Protein AF-A0A0W8DRQ9-F1 (afdb_monomer_lite)

Foldseek 3Di:
DDDDDDDDPPPPPPPPPDDDDDDDDDDDDDDDDDDDDVVVVVVVVVVVVVVVVLVVVCVVVVPPAQDFDPDPVSVQFLQFKFWQKKWKAQPVPRHTFDIDRDTDSCNSPDDDDDDTDPCSVVRLEMEMEIEMEGQDDDPDDDDDDWDDDRNDTDDHHYHYDYHYDDHD

pLDDT: mean 74.06, std 23.09, range [26.06, 98.19]

Sequence (168 aa):
MEPKRFDIDEEELGCKIRNVKLSEKCRLKDEEKPVKDDESRAAQAKLDFEVEREWKQLQDAGVGKIEISNSSWAKKVCKGLTINHMNMRCADTGRLMWQSDEWGQDIFRVEQKARLPVEILKCPAVSREINFSSAEEITKFRLEQRVFLAEAALKVRLCSRLRMNGLH

Secondary structure (DSSP, 8-state):
-PPPP----S-S------------------------SHHHHHHHHHHHHHHHHHHHHHHHTTTT-----SSHHHHHHHHHEEEEEEEEEETTT--EEEEE----TTTTTS-------GGGGG-SSEEEEEEEEESS--TT------EEETTEEE---EEEEEEEEPP-

Organism: Phytophthora nicotianae (NCBI:txid4792)

InterPro domains:
  IPR008015 GMP phosphodiesterase, delta subunit [PF05351] (76-155)
  IPR014756 Immunoglobulin E-set [SSF81296] (75-150)
  IPR037036 GMP phosphodiesterase, delta subunit superfamily [G3DSA:2.70.50.40] (65-157)

Structure (mmCIF, N/CA/C/O backbone):
data_AF-A0A0W8DRQ9-F1
#
_entry.id   AF-A0A0W8DRQ9-F1
#
loop_
_atom_site.group_PDB
_atom_site.id
_atom_site.type_symbol
_atom_site.label_atom_id
_atom_site.label_alt_id
_atom_site.label_comp_id
_atom_site.label_asym_id
_atom_site.label_entity_id
_atom_site.label_seq_id
_atom_site.pdbx_PDB_ins_code
_atom_site.Cartn_x
_atom_site.Cartn_y
_atom_site.Cartn_z
_atom_site.occupancy
_atom_site.B_iso_or_equiv
_atom_site.auth_seq_id
_atom_site.auth_comp_id
_atom_site.auth_asym_id
_atom_site.auth_atom_id
_atom_site.pdbx_PDB_model_num
ATOM 1 N N . MET A 1 1 ? -15.523 20.273 -18.526 1.00 37.38 1 MET A N 1
ATOM 2 C CA . MET A 1 1 ? -16.402 19.698 -17.487 1.00 37.38 1 MET A CA 1
ATOM 3 C C . MET A 1 1 ? -15.815 20.124 -16.159 1.00 37.38 1 MET A C 1
ATOM 5 O O . MET A 1 1 ? -14.737 19.661 -15.817 1.00 37.38 1 MET A O 1
ATOM 9 N N . GLU A 1 2 ? -16.433 21.100 -15.504 1.00 32.22 2 GLU A N 1
ATOM 10 C CA . GLU A 1 2 ? -15.988 21.598 -14.198 1.00 32.22 2 GLU A CA 1
ATOM 11 C C . GLU A 1 2 ? -16.420 20.627 -13.086 1.00 32.22 2 GLU A C 1
ATOM 13 O O . GLU A 1 2 ? -17.492 20.019 -13.198 1.00 32.22 2 GLU A O 1
ATOM 18 N N . PRO A 1 3 ? -15.614 20.443 -12.028 1.00 37.94 3 PRO A N 1
ATOM 19 C CA . PRO A 1 3 ? -15.975 19.557 -10.935 1.00 37.94 3 PRO A CA 1
ATOM 20 C C . PRO A 1 3 ? -17.033 20.216 -10.043 1.00 37.94 3 PRO A C 1
ATOM 22 O O . PRO A 1 3 ? -16.884 21.349 -9.588 1.00 37.94 3 PRO A O 1
ATOM 25 N N . LYS A 1 4 ? -18.117 19.478 -9.787 1.00 37.03 4 LYS A N 1
ATOM 26 C CA . LYS A 1 4 ? -19.184 19.885 -8.872 1.00 37.03 4 LYS A CA 1
ATOM 27 C C . LYS A 1 4 ? -18.650 19.904 -7.439 1.00 37.03 4 LYS A C 1
ATOM 29 O O . LYS A 1 4 ? -18.276 18.862 -6.905 1.00 37.03 4 LYS A O 1
ATOM 34 N N . ARG A 1 5 ? -18.648 21.092 -6.836 1.00 34.47 5 ARG A N 1
ATOM 35 C CA . ARG A 1 5 ? -18.504 21.307 -5.394 1.00 34.47 5 ARG A CA 1
ATOM 36 C C . ARG A 1 5 ? -19.708 20.653 -4.708 1.00 34.47 5 ARG A C 1
ATOM 38 O O . ARG A 1 5 ? -20.843 20.988 -5.033 1.00 34.47 5 ARG A O 1
ATOM 45 N N . PHE A 1 6 ? -19.458 19.680 -3.841 1.00 37.31 6 PHE A N 1
ATOM 46 C CA . PHE A 1 6 ? -20.457 19.174 -2.906 1.00 37.31 6 PHE A CA 1
ATOM 47 C C . PHE A 1 6 ? -20.155 19.819 -1.560 1.00 37.31 6 PHE A C 1
ATOM 49 O O . PHE A 1 6 ? -19.156 19.481 -0.926 1.00 37.31 6 PHE A O 1
ATOM 56 N N . ASP A 1 7 ? -20.992 20.775 -1.176 1.00 32.28 7 ASP A N 1
ATOM 57 C CA . ASP A 1 7 ? -21.044 21.283 0.186 1.00 32.28 7 ASP A CA 1
ATOM 58 C C . ASP A 1 7 ? -21.659 20.168 1.046 1.00 32.28 7 ASP A C 1
ATOM 60 O O . ASP A 1 7 ? -22.777 19.718 0.790 1.00 32.28 7 ASP A O 1
ATOM 64 N N . ILE A 1 8 ? -20.880 19.631 1.984 1.00 42.00 8 ILE A N 1
ATOM 65 C CA . ILE A 1 8 ? -21.374 18.707 3.006 1.00 42.00 8 ILE A CA 1
ATOM 66 C C . ILE A 1 8 ? -21.528 19.545 4.267 1.00 42.00 8 ILE A C 1
ATOM 68 O O . ILE A 1 8 ? -20.534 20.018 4.813 1.00 42.00 8 ILE A O 1
ATOM 72 N N . ASP A 1 9 ? -22.776 19.737 4.685 1.00 31.33 9 ASP A N 1
ATOM 73 C CA . ASP A 1 9 ? -23.138 20.423 5.920 1.00 31.33 9 ASP A CA 1
ATOM 74 C C . ASP A 1 9 ? -22.465 19.736 7.125 1.00 31.33 9 ASP A C 1
ATOM 76 O O . ASP A 1 9 ? -22.703 18.560 7.414 1.00 31.33 9 ASP A O 1
ATOM 80 N N . GLU A 1 10 ? -21.605 20.470 7.835 1.00 43.81 10 GLU A N 1
ATOM 81 C CA . GLU A 1 10 ? -20.856 20.028 9.025 1.00 43.81 10 GLU A CA 1
ATOM 82 C C . GLU A 1 10 ? -21.727 19.898 10.298 1.00 43.81 10 GLU A C 1
ATOM 84 O O . GLU A 1 10 ? -21.243 20.082 11.412 1.00 43.81 10 GLU A O 1
ATOM 89 N N . GLU A 1 11 ? -23.016 19.564 10.184 1.00 40.69 11 GLU A N 1
ATOM 90 C CA . GLU A 1 11 ? -23.942 19.601 11.332 1.00 40.69 11 GLU A CA 1
ATOM 91 C C . GLU A 1 11 ? -24.419 18.230 11.847 1.00 40.69 11 GLU A C 1
ATOM 93 O O . GLU A 1 11 ? -25.322 18.160 12.679 1.00 40.69 11 GLU A O 1
ATOM 98 N N . GLU A 1 12 ? -23.793 17.114 11.449 1.00 41.31 12 GLU A N 1
ATOM 99 C CA . GLU A 1 12 ? -24.217 15.790 11.947 1.00 41.31 12 GLU A CA 1
ATOM 100 C C . GLU A 1 12 ? -23.086 14.798 12.277 1.00 41.31 12 GLU A C 1
ATOM 102 O O . GLU A 1 12 ? -23.172 13.602 12.009 1.00 41.31 12 GLU A O 1
ATOM 107 N N . LEU A 1 13 ? -22.023 15.261 12.944 1.00 39.84 13 LEU A N 1
ATOM 108 C CA . LEU A 1 13 ? -21.042 14.381 13.608 1.00 39.84 13 LEU A CA 1
ATOM 109 C C . LEU A 1 13 ? -20.850 14.734 15.091 1.00 39.84 13 LEU A C 1
ATOM 111 O O . LEU A 1 13 ? -19.748 14.758 15.634 1.00 39.84 13 LEU A O 1
ATOM 115 N N . GLY A 1 14 ? -21.965 14.925 15.797 1.00 28.06 14 GLY A N 1
ATOM 116 C CA . GLY A 1 14 ? -21.996 14.894 17.257 1.00 28.06 14 GLY A CA 1
ATOM 117 C C . GLY A 1 14 ? -21.847 13.461 17.775 1.00 28.06 14 GLY A C 1
ATOM 118 O O . GLY A 1 14 ? -22.840 12.765 17.996 1.00 28.06 14 GLY A O 1
ATOM 119 N N . CYS A 1 15 ? -20.611 13.005 17.989 1.00 31.52 15 CYS A N 1
ATOM 120 C CA . CYS A 1 15 ? -20.316 11.730 18.645 1.00 31.52 15 CYS A CA 1
ATOM 121 C C . CYS A 1 15 ? -20.800 11.759 20.109 1.00 31.52 15 CYS A C 1
ATOM 123 O O . CYS A 1 15 ? -20.079 12.142 21.029 1.00 31.52 15 CYS A O 1
ATOM 125 N N . LYS A 1 16 ? -22.05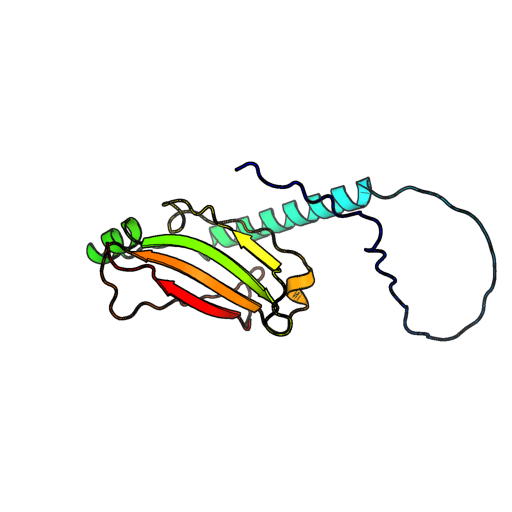7 11.363 20.340 1.00 33.03 16 LYS A N 1
ATOM 126 C CA . LYS A 1 16 ? -22.629 11.162 21.677 1.00 33.03 16 LYS A CA 1
ATOM 127 C C . LYS A 1 16 ? -22.074 9.866 22.267 1.00 33.03 16 LYS A C 1
ATOM 129 O O . LYS A 1 16 ? -22.638 8.790 22.067 1.00 33.03 16 LYS A O 1
ATOM 134 N N . ILE A 1 17 ? -20.988 9.972 23.027 1.00 37.22 17 ILE A N 1
ATOM 135 C CA . ILE A 1 17 ? -20.531 8.911 23.930 1.00 37.22 17 ILE A CA 1
ATOM 136 C C . ILE A 1 17 ? -21.641 8.681 24.968 1.00 37.22 17 ILE A C 1
ATOM 138 O O . ILE A 1 17 ? -21.881 9.512 25.842 1.00 37.22 17 ILE A O 1
ATOM 142 N N . ARG A 1 18 ? -22.359 7.556 24.869 1.00 37.28 18 ARG A N 1
ATOM 143 C CA . ARG A 1 18 ? -23.241 7.086 25.944 1.00 37.28 18 ARG A CA 1
ATOM 144 C C . ARG A 1 18 ? -22.396 6.286 26.926 1.00 37.28 18 ARG A C 1
ATOM 146 O O . ARG A 1 18 ? -22.056 5.136 26.665 1.00 37.28 18 ARG A O 1
ATOM 153 N N . ASN A 1 19 ? -22.067 6.920 28.047 1.00 35.31 19 ASN A N 1
ATOM 154 C CA . ASN A 1 19 ? -21.456 6.271 29.198 1.00 35.31 19 ASN A CA 1
ATOM 155 C C . ASN A 1 19 ? -22.343 5.123 29.699 1.00 35.31 19 ASN A C 1
ATOM 157 O O . ASN A 1 19 ? -23.547 5.286 29.919 1.00 35.31 19 ASN A O 1
ATOM 161 N N . VAL A 1 20 ? -21.718 3.961 29.880 1.00 34.62 20 VAL A N 1
ATOM 162 C CA . VAL A 1 20 ? -22.273 2.808 30.588 1.00 34.62 20 VAL A CA 1
ATOM 163 C C . VAL A 1 20 ? -22.587 3.232 32.026 1.00 34.62 20 VAL A C 1
ATOM 165 O O . VAL A 1 20 ? -21.758 3.823 32.714 1.00 34.62 20 VAL A O 1
ATOM 168 N N . LYS A 1 21 ? -23.821 2.961 32.459 1.00 28.98 21 LYS A N 1
ATOM 169 C CA . LYS A 1 21 ? -24.350 3.284 33.787 1.00 28.98 21 LYS A CA 1
ATOM 170 C C . LYS A 1 21 ? -23.692 2.384 34.841 1.00 28.98 21 LYS A C 1
ATOM 172 O O . LYS A 1 21 ? -24.014 1.203 34.919 1.00 28.98 21 LYS A O 1
ATOM 177 N N . LEU A 1 22 ? -22.841 2.963 35.681 1.00 29.77 22 LEU A N 1
ATOM 178 C CA . LEU A 1 22 ? -22.683 2.550 37.076 1.00 29.77 22 LEU A CA 1
ATOM 179 C C . LEU A 1 22 ? -23.380 3.611 37.935 1.00 29.77 22 LEU A C 1
ATOM 181 O O . LEU A 1 22 ? -23.316 4.807 37.658 1.00 29.77 22 LEU A O 1
ATOM 185 N N . SER A 1 23 ? -24.177 3.133 38.878 1.00 34.84 23 SER A N 1
ATOM 186 C CA . SER A 1 23 ? -25.128 3.884 39.689 1.00 34.84 23 SER A CA 1
ATOM 187 C C . SER A 1 23 ? -24.457 4.882 40.634 1.00 34.84 23 SER A C 1
ATOM 189 O O . SER A 1 23 ? -23.535 4.501 41.338 1.00 34.84 23 SER A O 1
ATOM 191 N N . GLU A 1 24 ? -24.971 6.112 40.715 1.00 32.91 24 GLU A N 1
ATOM 192 C CA . GLU A 1 24 ? -25.654 6.706 41.882 1.00 32.91 24 GLU A CA 1
ATOM 193 C C . GLU A 1 24 ? -25.795 8.234 41.720 1.00 32.91 24 GLU A C 1
ATOM 195 O O . GLU A 1 24 ? -25.158 8.869 40.886 1.00 32.91 24 GLU A O 1
ATOM 200 N N . LYS A 1 25 ? -26.766 8.787 42.450 1.00 38.56 25 LYS A N 1
ATOM 201 C CA . LYS A 1 25 ? -27.313 10.154 42.400 1.00 38.56 25 LYS A CA 1
ATOM 202 C C . LYS A 1 25 ? -26.258 11.274 42.401 1.00 38.56 25 LYS A C 1
ATOM 204 O O . LYS A 1 25 ? -25.353 11.234 43.217 1.00 38.56 25 LYS A O 1
ATOM 209 N N . CYS A 1 26 ? -26.520 12.340 41.632 1.00 26.06 26 CYS A N 1
ATOM 210 C CA . CYS A 1 26 ? -26.587 13.734 42.113 1.00 26.06 26 CYS A CA 1
ATOM 211 C C . CYS A 1 26 ? -27.041 14.678 40.979 1.00 26.06 26 CYS A C 1
ATOM 213 O O . CYS A 1 26 ? -26.427 14.744 39.920 1.00 26.06 26 CYS A O 1
ATOM 215 N N . ARG A 1 27 ? -28.147 15.402 41.197 1.00 35.72 27 ARG A N 1
ATOM 216 C CA . ARG A 1 27 ? -28.503 16.609 40.430 1.00 35.72 27 ARG A CA 1
ATOM 217 C C . ARG A 1 27 ? -27.568 17.733 40.870 1.00 35.72 27 ARG A C 1
ATOM 219 O O . ARG A 1 27 ? -27.371 17.838 42.072 1.00 35.72 27 ARG A O 1
ATOM 226 N N . LEU A 1 28 ? -27.141 18.594 39.947 1.00 32.00 28 LEU A N 1
ATOM 227 C CA . LEU A 1 28 ? -27.074 20.059 40.078 1.00 32.00 28 LEU A CA 1
ATOM 228 C C . LEU A 1 28 ? -26.796 20.663 38.683 1.00 32.00 28 LEU A C 1
ATOM 230 O O . LEU A 1 28 ? -26.236 19.995 37.818 1.00 32.00 28 LEU A O 1
ATOM 234 N N . LYS A 1 29 ? -27.323 21.868 38.457 1.00 33.75 29 LYS A N 1
ATOM 235 C CA . LYS A 1 29 ? -27.386 22.598 37.183 1.00 33.75 29 LYS A CA 1
ATOM 236 C C . LYS A 1 29 ? -26.098 23.394 36.884 1.00 33.75 29 LYS A C 1
ATOM 238 O O . LYS A 1 29 ? -25.318 23.630 37.801 1.00 33.75 29 LYS A O 1
ATOM 243 N N . ASP A 1 30 ? -26.046 23.888 35.640 1.00 31.59 30 ASP A N 1
ATOM 244 C CA . ASP A 1 30 ? -25.586 25.224 35.210 1.00 31.59 30 ASP A CA 1
ATOM 245 C C . ASP A 1 30 ? -24.185 25.400 34.553 1.00 31.59 30 ASP A C 1
ATOM 247 O O . ASP A 1 30 ? -23.148 25.064 35.118 1.00 31.59 30 ASP A O 1
ATOM 251 N N . GLU A 1 31 ? -24.254 26.022 33.357 1.00 32.72 31 GLU A N 1
ATOM 252 C CA . GLU A 1 31 ? -23.330 26.973 32.690 1.00 32.72 31 GLU A CA 1
ATOM 253 C C . GLU A 1 31 ? -22.255 26.480 31.687 1.00 32.72 31 GLU A C 1
ATOM 255 O O . GLU A 1 31 ? -21.381 25.661 31.971 1.00 32.72 31 GLU A O 1
ATOM 260 N N . GLU A 1 32 ? -22.325 27.065 30.480 1.00 47.25 32 GLU A N 1
ATOM 261 C CA . GLU A 1 32 ? -21.384 26.979 29.354 1.00 47.25 32 GLU A CA 1
ATOM 262 C C . GLU A 1 32 ? -19.999 27.567 29.679 1.00 47.25 32 GLU A C 1
ATOM 264 O O . GLU A 1 32 ? -19.898 28.634 30.284 1.00 47.25 32 GLU A O 1
ATOM 269 N N . LYS A 1 33 ? -18.927 26.964 29.133 1.00 31.53 33 LYS A N 1
ATOM 270 C CA . LYS A 1 33 ? -17.709 27.693 28.718 1.00 31.53 33 LYS A CA 1
ATOM 271 C C . LYS A 1 33 ? -17.063 27.063 27.468 1.00 31.53 33 LYS A C 1
ATOM 273 O O . LYS A 1 33 ? -16.834 25.853 27.473 1.00 31.53 33 LYS A O 1
ATOM 278 N N . PRO A 1 34 ? -16.694 27.859 26.441 1.00 48.56 34 PRO A N 1
ATOM 279 C CA . PRO A 1 34 ? -16.069 27.378 25.212 1.00 48.56 34 PRO A CA 1
ATOM 280 C C . PRO A 1 34 ? -14.553 27.618 25.237 1.00 48.56 34 PRO A C 1
ATOM 282 O O . PRO A 1 34 ? -14.114 28.732 24.992 1.00 48.56 34 PRO A O 1
ATOM 285 N N . VAL A 1 35 ? -13.737 26.606 25.533 1.00 51.47 35 VAL A N 1
ATOM 286 C CA . VAL A 1 35 ? -12.280 26.622 25.271 1.00 51.47 35 VAL A CA 1
ATOM 287 C C . VAL A 1 35 ? -11.793 25.170 25.265 1.00 51.47 35 VAL A C 1
ATOM 289 O O . VAL A 1 35 ? -12.019 24.519 26.285 1.00 51.47 35 VAL A O 1
ATOM 292 N N . LYS A 1 36 ? -11.144 24.676 24.183 1.00 49.69 36 LYS A N 1
ATOM 293 C CA . LYS A 1 36 ? -10.086 23.616 24.184 1.00 49.69 36 LYS A CA 1
ATOM 294 C C . LYS A 1 36 ? -9.663 23.106 22.779 1.00 49.69 36 LYS A C 1
ATOM 296 O O . LYS A 1 36 ? -9.633 21.903 22.537 1.00 49.69 36 LYS A O 1
ATOM 301 N N . ASP A 1 37 ? -9.239 23.988 21.871 1.00 57.72 37 ASP A N 1
ATOM 302 C CA . ASP A 1 37 ? -8.682 23.544 20.570 1.00 57.72 37 ASP A CA 1
ATOM 303 C C . ASP A 1 37 ? -7.140 23.509 20.540 1.00 57.72 37 ASP A C 1
ATOM 305 O O . ASP A 1 37 ? -6.540 22.634 19.912 1.00 57.72 37 ASP A O 1
ATOM 309 N N . ASP A 1 38 ? -6.464 24.391 21.283 1.00 55.41 38 ASP A N 1
ATOM 310 C CA . ASP A 1 38 ? -4.996 24.489 21.240 1.00 55.41 38 ASP A CA 1
ATOM 311 C C . ASP A 1 38 ? -4.268 23.387 22.023 1.00 55.41 38 ASP A C 1
ATOM 313 O O . ASP A 1 38 ? -3.225 22.901 21.582 1.00 55.41 38 ASP A O 1
ATOM 317 N N . GLU A 1 39 ? -4.826 22.943 23.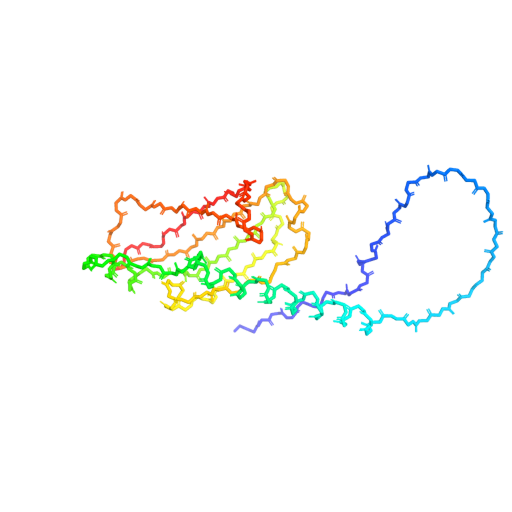153 1.00 58.31 39 GLU A N 1
ATOM 318 C CA . GLU A 1 39 ? -4.246 21.868 23.973 1.00 58.31 39 GLU A CA 1
ATOM 319 C C . GLU A 1 39 ? -4.260 20.530 23.215 1.00 58.31 39 GLU A C 1
ATOM 321 O O . GLU A 1 39 ? -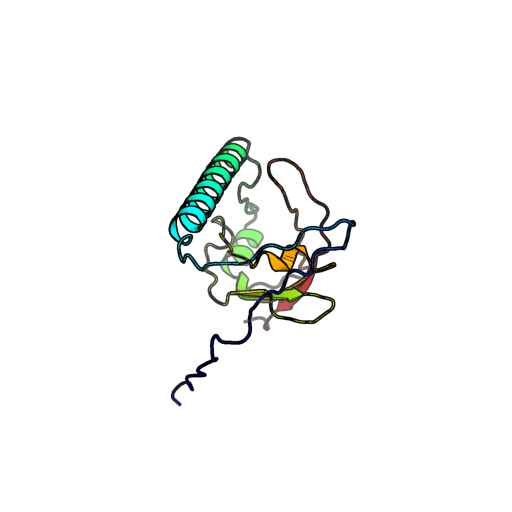3.277 19.788 23.218 1.00 58.31 39 GLU A O 1
ATOM 326 N N . SER A 1 40 ? -5.337 20.281 22.468 1.00 60.59 40 SER A N 1
ATOM 327 C CA . SER A 1 40 ? -5.517 19.111 21.607 1.00 60.59 40 SER A CA 1
ATOM 328 C C . SER A 1 40 ? -4.504 19.092 20.454 1.00 60.59 40 SER A C 1
ATOM 330 O O . SER A 1 40 ? -3.907 18.055 20.161 1.00 60.59 40 SER A O 1
ATOM 332 N N . ARG A 1 41 ? -4.240 20.250 19.834 1.00 64.75 41 ARG A N 1
ATOM 333 C CA . ARG A 1 41 ? -3.258 20.381 18.744 1.00 64.75 41 ARG A CA 1
ATOM 334 C C . ARG A 1 41 ? -1.817 20.245 19.241 1.00 64.75 41 ARG A C 1
ATOM 336 O O . ARG A 1 41 ? -1.003 19.602 18.582 1.00 64.75 41 ARG A O 1
ATOM 343 N N . ALA A 1 42 ? -1.508 20.802 20.411 1.00 70.25 42 ALA A N 1
ATOM 344 C CA . ALA A 1 42 ? -0.202 20.647 21.050 1.00 70.25 42 ALA A CA 1
ATOM 345 C C . ALA A 1 42 ? 0.053 19.195 21.486 1.00 70.25 42 ALA A C 1
ATOM 347 O O . ALA A 1 42 ? 1.162 18.686 21.314 1.00 70.25 42 ALA A O 1
ATOM 348 N N . ALA A 1 43 ? -0.974 18.506 21.994 1.00 65.69 43 ALA A N 1
ATOM 349 C CA . ALA A 1 43 ? -0.900 17.088 22.329 1.00 65.69 43 ALA A CA 1
ATOM 350 C C . ALA A 1 43 ? -0.651 16.219 21.086 1.00 65.69 43 ALA A C 1
ATOM 352 O O . ALA A 1 43 ? 0.226 15.356 21.120 1.00 65.69 43 ALA A O 1
ATOM 353 N N . GLN A 1 44 ? -1.351 16.489 19.977 1.00 66.75 44 GLN A N 1
ATOM 354 C CA . GLN A 1 44 ? -1.128 15.782 18.714 1.00 66.75 44 GLN A CA 1
ATOM 355 C C . GLN A 1 44 ? 0.287 16.017 18.174 1.00 66.75 44 GLN A C 1
ATOM 357 O O . GLN A 1 44 ? 0.971 15.062 17.828 1.00 66.75 44 GLN A O 1
ATOM 362 N N . ALA A 1 45 ? 0.764 17.265 18.170 1.00 73.00 45 ALA A N 1
ATOM 363 C CA . ALA A 1 45 ? 2.118 17.578 17.721 1.00 73.00 45 ALA A CA 1
ATOM 364 C C . ALA A 1 45 ? 3.181 16.878 18.582 1.00 73.00 45 ALA A C 1
ATOM 366 O O . ALA A 1 45 ? 4.157 16.351 18.057 1.00 73.00 45 ALA A O 1
ATOM 367 N N . LYS A 1 46 ? 2.987 16.831 19.906 1.00 76.06 46 LYS A N 1
ATOM 368 C CA . LYS A 1 46 ? 3.897 16.129 20.818 1.00 76.06 46 LYS A CA 1
ATOM 369 C C . LYS A 1 46 ? 3.955 14.628 20.524 1.00 76.06 46 LYS A C 1
ATOM 371 O O . LYS A 1 46 ? 5.048 14.069 20.513 1.00 76.06 46 LYS A O 1
ATOM 376 N N . LEU A 1 47 ? 2.804 14.005 20.267 1.00 65.50 47 LEU A N 1
ATOM 377 C CA . LEU A 1 47 ? 2.732 12.603 19.853 1.00 65.50 47 LEU A CA 1
ATOM 378 C C . LEU A 1 47 ? 3.441 12.385 18.515 1.00 65.50 47 LEU A C 1
ATOM 380 O O . LEU A 1 47 ? 4.256 11.476 18.416 1.00 65.50 47 LEU A O 1
ATOM 384 N N . ASP A 1 48 ? 3.199 13.243 17.522 1.00 69.81 48 ASP A N 1
ATOM 385 C CA . ASP A 1 48 ? 3.859 13.156 16.216 1.00 69.81 48 ASP A CA 1
ATOM 386 C C . ASP A 1 48 ? 5.392 13.243 16.358 1.00 69.81 48 ASP A C 1
ATOM 388 O O . ASP A 1 48 ? 6.112 12.433 15.777 1.00 69.81 48 ASP A O 1
ATOM 392 N N . PHE A 1 49 ? 5.903 14.162 17.188 1.00 67.19 49 PHE A N 1
ATOM 393 C CA . PHE A 1 49 ? 7.339 14.291 17.469 1.00 67.19 49 PHE A CA 1
ATOM 394 C C . PHE A 1 49 ? 7.931 13.075 18.192 1.00 67.19 49 PHE A C 1
ATOM 396 O O . PHE A 1 49 ? 9.058 12.667 17.907 1.00 67.19 49 PHE A O 1
ATOM 403 N N . GLU A 1 50 ? 7.209 12.512 19.160 1.00 71.19 50 GLU A N 1
ATOM 404 C CA . GLU A 1 50 ? 7.657 11.340 19.915 1.00 71.19 50 GLU A CA 1
ATOM 405 C C . GLU A 1 50 ? 7.712 10.097 19.028 1.00 71.19 50 GLU A C 1
ATOM 407 O O . GLU A 1 50 ? 8.721 9.391 19.027 1.00 71.19 50 GLU A O 1
ATOM 412 N N . VAL A 1 51 ? 6.686 9.918 18.194 1.00 69.62 51 VAL A N 1
ATOM 413 C CA . VAL A 1 51 ? 6.654 8.920 17.129 1.00 69.62 51 VAL A CA 1
ATOM 414 C C . VAL A 1 51 ? 7.880 9.114 16.234 1.00 69.62 51 VAL A C 1
ATOM 416 O O . VAL A 1 51 ? 8.701 8.206 16.137 1.00 69.62 51 VAL A O 1
ATOM 419 N N . GLU A 1 52 ? 8.099 10.298 15.653 1.00 72.25 52 GLU A N 1
ATOM 420 C CA . GLU A 1 52 ? 9.263 10.549 14.784 1.00 72.25 52 GLU A CA 1
ATOM 421 C C . GLU A 1 52 ? 10.613 10.215 15.445 1.00 72.25 52 GLU A C 1
ATOM 423 O O . GLU A 1 52 ? 11.513 9.692 14.781 1.00 72.25 52 GLU A O 1
ATOM 428 N N . ARG A 1 53 ? 10.760 10.466 16.751 1.00 66.69 53 ARG A N 1
ATOM 429 C CA . ARG A 1 53 ? 11.970 10.127 17.512 1.00 66.69 53 ARG A CA 1
ATOM 430 C C . ARG A 1 53 ? 12.166 8.616 17.650 1.00 66.69 53 ARG A C 1
ATOM 432 O O . ARG A 1 53 ? 13.283 8.145 17.441 1.00 66.69 53 ARG A O 1
ATOM 439 N N . GLU A 1 54 ? 11.119 7.873 18.001 1.00 60.19 54 GLU A N 1
ATOM 440 C CA . GLU A 1 54 ? 11.174 6.408 18.101 1.00 60.19 54 GLU A CA 1
ATOM 441 C C . GLU A 1 54 ? 11.477 5.768 16.741 1.00 60.19 54 GLU A C 1
ATOM 443 O O . GLU A 1 54 ? 12.340 4.897 16.639 1.00 60.19 54 GLU A O 1
ATOM 448 N N . TRP A 1 55 ? 10.860 6.265 15.665 1.00 58.84 55 TRP A N 1
ATOM 449 C CA . TRP A 1 55 ? 11.138 5.795 14.303 1.00 58.84 55 TRP A CA 1
ATOM 450 C C . TRP A 1 55 ? 12.592 6.029 13.885 1.00 58.84 55 TRP A C 1
ATOM 452 O O . TRP A 1 55 ? 13.200 5.164 13.254 1.00 58.84 55 TRP A O 1
ATOM 462 N N . LYS A 1 56 ? 13.188 7.160 14.279 1.00 60.72 56 LYS A N 1
ATOM 463 C CA . LYS A 1 56 ? 14.599 7.451 13.993 1.00 60.72 56 LYS A CA 1
ATOM 464 C C . LYS A 1 56 ? 15.555 6.469 14.683 1.00 60.72 56 LYS A C 1
ATOM 466 O O . LYS A 1 56 ? 16.572 6.113 14.102 1.00 60.72 56 LYS A O 1
ATOM 471 N N . GLN A 1 57 ? 15.222 5.999 15.886 1.00 57.12 57 GLN A N 1
ATOM 472 C CA . GLN A 1 57 ? 16.032 5.006 16.604 1.00 57.12 57 GLN A CA 1
ATOM 473 C C . GLN A 1 57 ? 15.992 3.621 15.935 1.00 57.12 57 GLN A C 1
ATOM 475 O O . GLN A 1 57 ? 17.007 2.929 15.905 1.00 57.12 57 GLN A O 1
ATOM 480 N N . LEU A 1 58 ? 14.865 3.241 15.324 1.00 55.91 58 LEU A N 1
ATOM 481 C CA . LEU A 1 58 ? 14.749 1.986 14.565 1.00 55.91 58 LEU A CA 1
ATOM 482 C C . LEU A 1 58 ? 15.608 1.974 13.292 1.00 55.91 58 LEU A C 1
ATOM 484 O O . LEU A 1 58 ? 16.164 0.932 12.936 1.00 55.91 58 LEU A O 1
ATOM 488 N N . GLN A 1 59 ? 15.746 3.126 12.626 1.00 55.81 59 GLN A N 1
ATOM 489 C CA . GLN A 1 59 ? 16.578 3.263 11.425 1.00 55.81 59 GLN A CA 1
ATOM 490 C C . GLN A 1 59 ? 18.059 2.949 11.709 1.00 55.81 59 GLN A C 1
ATOM 492 O O . GLN A 1 59 ? 18.719 2.319 10.878 1.00 55.81 59 GLN A O 1
ATOM 497 N N . ASP A 1 60 ? 18.563 3.308 12.894 1.00 54.16 60 ASP A N 1
ATOM 498 C CA . ASP A 1 60 ? 19.955 3.063 13.299 1.00 54.16 60 ASP A CA 1
ATOM 499 C C . ASP A 1 60 ? 20.257 1.571 13.550 1.00 54.16 60 ASP A C 1
ATOM 501 O O . ASP A 1 60 ? 21.401 1.137 13.409 1.00 54.16 60 ASP A O 1
ATOM 505 N N . ALA A 1 61 ? 19.240 0.747 13.832 1.00 56.41 61 ALA A N 1
ATOM 506 C CA . ALA A 1 61 ? 19.379 -0.706 13.976 1.00 56.41 61 ALA A CA 1
ATOM 507 C C . ALA A 1 61 ? 19.391 -1.462 12.627 1.00 56.41 61 ALA A C 1
ATOM 509 O O . ALA A 1 61 ? 19.475 -2.692 12.600 1.00 56.41 61 ALA A O 1
ATOM 510 N N . GLY A 1 62 ? 19.268 -0.755 11.495 1.00 57.44 62 GLY A N 1
ATOM 511 C CA . GLY A 1 62 ? 19.166 -1.352 10.158 1.00 57.44 62 GLY A CA 1
ATOM 512 C C . GLY A 1 62 ? 17.820 -2.031 9.871 1.00 57.44 62 GLY A C 1
ATOM 513 O O . GLY A 1 62 ? 17.614 -2.562 8.776 1.00 57.44 62 GLY A O 1
ATOM 514 N N . VAL A 1 63 ? 16.882 -1.992 10.821 1.00 62.00 63 VAL A N 1
ATOM 515 C CA . VAL A 1 63 ? 15.509 -2.467 10.643 1.00 62.00 63 VAL A CA 1
ATOM 516 C C . VAL A 1 63 ? 14.756 -1.440 9.796 1.00 62.00 63 VAL A C 1
ATOM 518 O O . VAL A 1 63 ? 14.713 -0.261 10.121 1.00 62.00 63 VAL A O 1
ATOM 521 N N . GLY A 1 64 ? 14.173 -1.881 8.679 1.00 64.12 64 GLY A N 1
ATOM 522 C CA . GLY A 1 64 ? 13.423 -0.996 7.777 1.00 64.12 64 GLY A CA 1
ATOM 523 C C . GLY A 1 64 ? 14.254 -0.327 6.678 1.00 64.12 64 GLY A C 1
ATOM 524 O O . GLY A 1 64 ? 13.714 0.476 5.919 1.00 64.12 64 GLY A O 1
ATOM 525 N N . LYS A 1 65 ? 15.538 -0.681 6.522 1.00 76.38 65 LYS A N 1
ATOM 526 C CA . LYS A 1 65 ? 16.323 -0.236 5.364 1.00 76.38 65 LYS A CA 1
ATOM 527 C C . LYS A 1 65 ? 15.738 -0.811 4.072 1.00 76.38 65 LYS A C 1
ATOM 529 O O . LYS A 1 65 ? 15.515 -2.014 3.950 1.00 76.38 65 LYS A O 1
ATOM 534 N N . ILE A 1 66 ? 15.517 0.061 3.094 1.00 83.75 66 ILE A N 1
ATOM 535 C CA . ILE A 1 66 ? 15.026 -0.339 1.778 1.00 83.75 66 ILE A CA 1
ATOM 536 C C . ILE A 1 66 ? 16.173 -0.983 0.995 1.00 83.75 66 ILE A C 1
ATOM 538 O O . ILE A 1 66 ? 17.182 -0.339 0.701 1.00 83.75 66 ILE A O 1
ATOM 542 N N . GLU A 1 67 ? 16.009 -2.258 0.646 1.00 85.06 67 GLU A N 1
ATOM 543 C CA . GLU A 1 67 ? 16.983 -3.024 -0.129 1.00 85.06 67 GLU A CA 1
ATOM 544 C C . GLU A 1 67 ? 16.384 -3.489 -1.457 1.00 85.06 67 GLU A C 1
ATOM 546 O O . GLU A 1 67 ? 15.319 -4.102 -1.514 1.00 85.06 67 GLU A O 1
ATOM 551 N N . ILE A 1 68 ? 17.109 -3.225 -2.543 1.00 86.12 68 ILE A N 1
ATOM 552 C CA . ILE A 1 68 ? 16.788 -3.732 -3.877 1.00 86.12 68 ILE A CA 1
ATOM 553 C C . ILE A 1 68 ? 17.825 -4.799 -4.223 1.00 86.12 68 ILE A C 1
ATOM 555 O O . ILE A 1 68 ? 19.027 -4.573 -4.082 1.00 86.12 68 ILE A O 1
ATOM 559 N N . SER A 1 69 ? 17.371 -5.957 -4.714 1.00 88.81 69 SER A N 1
ATOM 560 C CA . SER A 1 69 ? 18.267 -7.015 -5.194 1.00 88.81 69 SER A CA 1
ATOM 561 C C . SER A 1 69 ? 19.249 -6.477 -6.242 1.00 88.81 69 SER A C 1
ATOM 563 O O . SER A 1 69 ? 18.874 -5.763 -7.172 1.00 88.81 69 SER A O 1
ATOM 565 N N . ASN A 1 70 ? 20.517 -6.878 -6.133 1.00 89.44 70 ASN A N 1
ATOM 566 C CA . ASN A 1 70 ? 21.572 -6.433 -7.044 1.00 89.44 70 ASN A CA 1
ATOM 567 C C . ASN A 1 70 ? 21.500 -7.043 -8.452 1.00 89.44 70 ASN A C 1
ATOM 569 O O . ASN A 1 70 ? 22.265 -6.625 -9.327 1.00 89.44 70 ASN A O 1
ATOM 573 N N . SER A 1 71 ? 20.587 -7.990 -8.692 1.00 95.12 71 SER A N 1
ATOM 574 C CA . SER A 1 71 ? 20.409 -8.590 -10.015 1.00 95.12 71 SER A CA 1
ATOM 575 C C . SER A 1 71 ? 19.970 -7.555 -11.058 1.00 95.12 71 SER A C 1
ATOM 577 O O . SER A 1 71 ? 19.221 -6.617 -10.777 1.00 95.12 71 SER A O 1
ATOM 579 N N . SER A 1 72 ? 20.437 -7.731 -12.295 1.00 93.94 72 SER A N 1
ATOM 580 C CA . SER A 1 72 ? 20.079 -6.853 -13.414 1.00 93.94 72 SER A CA 1
ATOM 581 C C . SER A 1 72 ? 18.572 -6.857 -13.682 1.00 93.94 72 SER A C 1
ATOM 583 O O . SER A 1 72 ? 17.991 -5.796 -13.897 1.00 93.94 72 SER A O 1
ATOM 585 N N . TRP A 1 73 ? 17.931 -8.026 -13.600 1.00 92.69 73 TRP A N 1
ATOM 586 C CA . TRP A 1 73 ? 16.482 -8.174 -13.745 1.00 92.69 73 TRP A CA 1
ATOM 587 C C . TRP A 1 73 ? 15.711 -7.409 -12.662 1.00 92.69 73 TRP A C 1
ATOM 589 O O . TRP A 1 73 ? 14.822 -6.632 -12.995 1.00 92.69 73 TRP A O 1
ATOM 599 N N . ALA A 1 74 ? 16.091 -7.529 -11.383 1.00 91.62 74 ALA A N 1
ATOM 600 C CA . ALA A 1 74 ? 15.386 -6.824 -10.309 1.00 91.62 74 ALA A CA 1
ATOM 601 C C . ALA A 1 74 ? 15.471 -5.301 -10.465 1.00 91.62 74 ALA A C 1
ATOM 603 O O . ALA A 1 74 ? 14.496 -4.602 -10.207 1.00 91.62 74 ALA A O 1
ATOM 604 N N . LYS A 1 75 ? 16.606 -4.779 -10.948 1.00 91.69 75 LYS A N 1
ATOM 605 C CA . LYS A 1 75 ? 16.758 -3.348 -11.252 1.00 91.69 75 LYS A CA 1
ATOM 606 C C . LYS A 1 75 ? 15.830 -2.894 -12.381 1.00 91.69 75 LYS A C 1
ATOM 608 O O . LYS A 1 75 ? 15.278 -1.800 -12.283 1.00 91.69 75 LYS A O 1
ATOM 613 N N . LYS A 1 76 ? 15.642 -3.714 -13.424 1.00 93.50 76 LYS A N 1
ATOM 614 C CA . LYS A 1 76 ? 14.692 -3.429 -14.514 1.00 93.50 76 LYS A CA 1
ATOM 615 C C . LYS A 1 76 ? 13.254 -3.430 -14.014 1.00 93.50 76 LYS A C 1
ATOM 617 O O . LYS A 1 76 ? 12.560 -2.438 -14.205 1.00 93.50 76 LYS A O 1
ATOM 622 N N . VAL A 1 77 ? 12.857 -4.475 -13.285 1.00 92.38 77 VAL A N 1
ATOM 623 C CA . VAL A 1 77 ? 11.525 -4.563 -12.671 1.00 92.38 77 VAL A CA 1
ATOM 624 C C . VAL A 1 77 ? 11.277 -3.363 -11.767 1.00 92.38 77 VAL A C 1
ATOM 626 O O . VAL A 1 77 ? 10.268 -2.694 -11.910 1.00 92.38 77 VAL A O 1
ATOM 629 N N . CYS A 1 78 ? 12.215 -3.029 -10.883 1.00 91.12 78 CYS A N 1
ATOM 630 C CA . CYS A 1 78 ? 12.069 -1.911 -9.955 1.00 91.12 78 CYS A CA 1
ATOM 631 C C . CYS A 1 78 ? 11.962 -0.550 -10.670 1.00 91.12 78 CYS A C 1
ATOM 633 O O . CYS A 1 78 ? 11.307 0.352 -10.163 1.00 91.12 78 CYS A O 1
ATOM 635 N N . LYS A 1 79 ? 12.567 -0.401 -11.858 1.00 91.06 79 LYS A N 1
ATOM 636 C CA . LYS A 1 79 ? 12.429 0.794 -12.706 1.00 91.06 79 LYS A CA 1
ATOM 637 C C . LYS A 1 79 ? 11.103 0.826 -13.478 1.00 91.06 79 LYS A C 1
ATOM 639 O O . LYS A 1 79 ? 10.577 1.906 -13.717 1.00 91.06 79 LYS A O 1
ATOM 644 N N . GLY A 1 80 ? 10.612 -0.332 -13.917 1.00 91.94 80 GLY A N 1
ATOM 645 C CA . GLY A 1 80 ? 9.415 -0.463 -14.750 1.00 91.94 80 GLY A CA 1
ATOM 646 C C . GLY A 1 80 ? 8.118 -0.716 -13.981 1.00 91.94 80 GLY A C 1
ATOM 647 O O . GLY A 1 80 ? 7.053 -0.666 -14.584 1.00 91.94 80 GLY A O 1
ATOM 648 N N . LEU A 1 81 ? 8.192 -1.027 -12.687 1.00 92.50 81 LEU A N 1
ATOM 649 C CA . LEU A 1 81 ? 7.047 -1.239 -11.808 1.00 92.50 81 LEU A CA 1
ATOM 650 C C . LEU A 1 81 ? 6.584 0.111 -11.251 1.00 92.50 81 LEU A C 1
ATOM 652 O O . LEU A 1 81 ? 7.377 0.842 -10.669 1.00 92.50 81 LEU A O 1
ATOM 656 N N . THR A 1 82 ? 5.305 0.437 -11.397 1.00 92.69 82 THR A N 1
ATOM 657 C CA . THR A 1 82 ? 4.727 1.696 -10.903 1.00 92.69 82 THR A CA 1
ATOM 658 C C . THR A 1 82 ? 3.422 1.420 -10.180 1.00 92.69 82 THR A C 1
ATOM 660 O O . THR A 1 82 ? 2.591 0.669 -10.683 1.00 92.69 82 THR A O 1
ATOM 663 N N . ILE A 1 83 ? 3.211 2.026 -9.011 1.00 93.94 83 ILE A N 1
ATOM 664 C CA . ILE A 1 83 ? 1.894 2.013 -8.364 1.00 93.94 83 ILE A CA 1
ATOM 665 C C . ILE A 1 83 ? 1.078 3.154 -8.963 1.00 93.94 83 ILE A C 1
ATOM 667 O O . ILE A 1 83 ? 1.540 4.285 -8.999 1.00 93.94 83 ILE A O 1
ATOM 671 N N . ASN A 1 84 ? -0.119 2.850 -9.451 1.00 94.12 84 ASN A N 1
ATOM 672 C CA . ASN A 1 84 ? -0.999 3.843 -10.058 1.00 94.12 84 ASN A CA 1
ATOM 673 C C . ASN A 1 84 ? -1.927 4.451 -9.004 1.00 94.12 84 ASN A C 1
ATOM 675 O O . ASN A 1 84 ? -2.128 5.654 -8.970 1.00 94.12 84 ASN A O 1
ATOM 679 N N . HIS A 1 85 ? -2.499 3.611 -8.140 1.00 95.69 85 HIS A N 1
ATOM 680 C CA . HIS A 1 85 ? -3.273 4.050 -6.984 1.00 95.69 85 HIS A CA 1
ATOM 681 C C . HIS A 1 85 ? -3.355 2.943 -5.939 1.00 95.69 85 HIS A C 1
ATOM 683 O O . HIS A 1 85 ? -3.192 1.752 -6.229 1.00 95.69 85 HIS A O 1
ATOM 689 N N . MET A 1 86 ? -3.658 3.334 -4.708 1.00 96.75 86 MET A N 1
ATOM 690 C CA . MET A 1 86 ? -3.892 2.415 -3.607 1.00 96.75 86 MET A CA 1
ATOM 691 C C . MET A 1 86 ? -5.017 2.932 -2.728 1.00 96.75 86 MET A C 1
ATOM 693 O O . MET A 1 86 ? -5.095 4.124 -2.447 1.00 96.75 86 MET A O 1
ATOM 697 N N . ASN A 1 87 ? -5.854 2.029 -2.230 1.00 97.50 87 ASN A N 1
ATOM 698 C CA . ASN A 1 87 ? -6.851 2.368 -1.223 1.00 97.50 87 ASN A CA 1
ATOM 699 C C . ASN A 1 87 ? -6.957 1.309 -0.127 1.00 97.50 87 ASN A C 1
ATOM 701 O O . ASN A 1 87 ? -6.558 0.156 -0.303 1.00 97.50 87 ASN A O 1
ATOM 705 N N . MET A 1 88 ? -7.505 1.726 1.012 1.00 98.06 88 MET A N 1
ATOM 706 C CA . MET A 1 88 ? -7.843 0.876 2.144 1.00 98.06 88 MET A CA 1
ATOM 707 C C . MET A 1 88 ? -9.287 1.108 2.576 1.00 98.06 88 MET A C 1
ATOM 709 O O . MET A 1 88 ? -9.742 2.245 2.722 1.00 98.06 88 MET A O 1
ATOM 713 N N . ARG A 1 89 ? -10.002 0.012 2.818 1.00 98.19 89 ARG A N 1
ATOM 714 C CA . ARG A 1 89 ? -11.398 -0.016 3.255 1.00 98.19 89 ARG A CA 1
ATOM 715 C C . ARG A 1 89 ? -11.550 -0.894 4.487 1.00 98.19 89 ARG A C 1
ATOM 717 O O . ARG A 1 89 ? -10.845 -1.894 4.627 1.00 98.19 89 ARG A O 1
ATOM 724 N N . CYS A 1 90 ? -12.502 -0.563 5.353 1.00 97.38 90 CYS A N 1
ATOM 725 C CA . CYS A 1 90 ? -12.961 -1.512 6.366 1.00 97.38 90 CYS A CA 1
ATOM 726 C C . CYS A 1 90 ? -13.533 -2.746 5.653 1.00 97.38 90 CYS A C 1
ATOM 728 O O . CYS A 1 90 ? -14.389 -2.592 4.782 1.00 97.38 90 CYS A O 1
ATOM 730 N N . ALA A 1 91 ? -13.062 -3.952 5.982 1.00 95.31 91 ALA A N 1
ATOM 731 C CA . ALA A 1 91 ? -13.479 -5.160 5.270 1.00 95.31 91 ALA A CA 1
ATOM 732 C C . ALA A 1 91 ? -14.962 -5.501 5.493 1.00 95.31 91 ALA A C 1
ATOM 734 O O . ALA A 1 91 ? -15.614 -5.972 4.567 1.00 95.31 91 ALA A O 1
ATOM 735 N N . ASP A 1 92 ? -15.493 -5.215 6.685 1.00 93.75 92 ASP A N 1
ATOM 736 C CA . ASP A 1 92 ? -16.869 -5.575 7.045 1.00 93.75 92 ASP A CA 1
ATOM 737 C C . ASP A 1 92 ? -17.898 -4.603 6.457 1.00 93.75 92 ASP A C 1
ATOM 739 O O . ASP A 1 92 ? -18.988 -5.008 6.067 1.00 93.75 92 ASP A O 1
ATOM 743 N N . THR A 1 93 ? -17.561 -3.310 6.384 1.00 95.75 93 THR A N 1
ATOM 744 C CA . THR A 1 93 ? -18.503 -2.264 5.941 1.00 95.75 93 THR A CA 1
ATOM 745 C C . THR A 1 93 ? -18.236 -1.750 4.531 1.00 95.75 93 THR A C 1
ATOM 747 O O . THR A 1 93 ? -19.067 -1.045 3.967 1.00 95.75 93 THR A O 1
ATOM 750 N N . GLY A 1 94 ? -17.058 -2.019 3.963 1.00 96.00 94 GLY A N 1
ATOM 751 C CA . GLY A 1 94 ? -16.626 -1.469 2.676 1.00 96.00 94 GLY A CA 1
ATOM 752 C C . GLY A 1 94 ? -16.306 0.034 2.688 1.00 96.00 94 GLY A C 1
ATOM 753 O O . GLY A 1 94 ? -15.906 0.581 1.651 1.00 96.00 94 GLY A O 1
ATOM 754 N N . ARG A 1 95 ? -16.443 0.717 3.837 1.00 97.44 95 ARG A N 1
ATOM 755 C CA . ARG A 1 95 ? -16.181 2.159 3.973 1.00 97.44 95 ARG A CA 1
ATOM 756 C C . ARG A 1 95 ? -14.729 2.480 3.622 1.00 97.44 95 ARG A C 1
ATOM 758 O O . ARG A 1 95 ? -13.820 1.823 4.130 1.00 97.44 95 ARG A O 1
ATOM 765 N N . LEU A 1 96 ? -14.523 3.492 2.775 1.00 97.56 96 LEU A N 1
ATOM 766 C CA . LEU A 1 96 ? -13.196 4.012 2.439 1.00 97.56 96 LEU A CA 1
ATOM 767 C C . LEU A 1 96 ? -12.565 4.652 3.675 1.00 97.56 96 LEU A C 1
ATOM 769 O O . LEU A 1 96 ? -13.173 5.515 4.300 1.00 97.56 96 LEU A O 1
ATOM 773 N N . MET A 1 97 ? -11.366 4.197 4.026 1.00 97.81 97 MET A N 1
ATOM 774 C CA . MET A 1 97 ? -10.604 4.699 5.169 1.00 97.81 97 MET A CA 1
ATOM 775 C C . MET A 1 97 ? -9.396 5.512 4.710 1.00 97.81 97 MET A C 1
ATOM 777 O O . MET A 1 97 ? -8.999 6.453 5.382 1.00 97.81 97 MET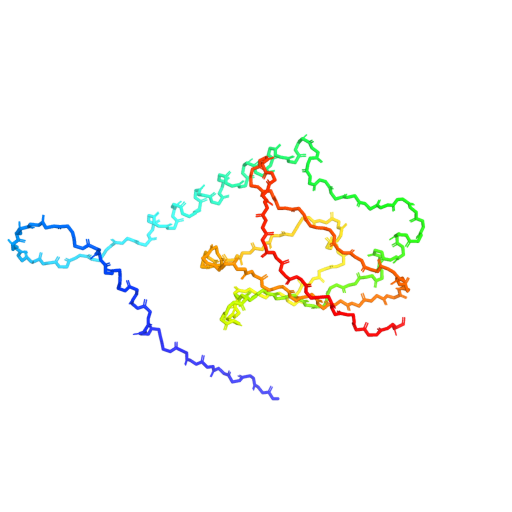 A O 1
ATOM 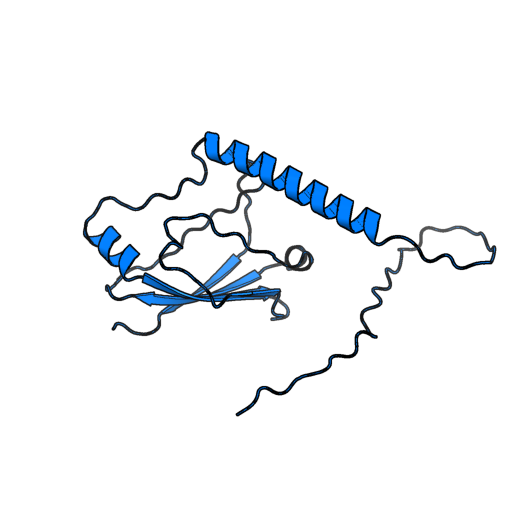781 N N . TRP A 1 98 ? -8.795 5.155 3.577 1.00 97.81 98 TRP A N 1
ATOM 782 C CA . TRP A 1 98 ? -7.629 5.854 3.048 1.00 97.81 98 TRP A CA 1
ATOM 783 C C . TRP A 1 98 ? -7.471 5.600 1.548 1.00 97.81 98 TRP A C 1
ATOM 785 O O . TRP A 1 98 ? -7.815 4.514 1.073 1.00 97.81 98 TRP A O 1
ATOM 795 N N . GLN A 1 99 ? -6.925 6.571 0.818 1.00 97.50 99 GLN A N 1
ATOM 796 C CA . GLN A 1 99 ? -6.552 6.445 -0.589 1.00 97.50 99 GLN A CA 1
ATOM 797 C C . GLN A 1 99 ? -5.365 7.360 -0.915 1.00 97.50 99 GLN A C 1
ATOM 799 O O . GLN A 1 99 ? -5.240 8.434 -0.331 1.00 97.50 99 GLN A O 1
ATOM 804 N N . SER A 1 100 ? -4.527 6.932 -1.860 1.00 96.06 100 SER A N 1
ATOM 805 C CA . SER A 1 100 ? -3.559 7.784 -2.549 1.00 96.06 100 SER A CA 1
ATOM 806 C C . SER A 1 100 ? -3.413 7.354 -4.006 1.00 96.06 100 SER A C 1
ATOM 808 O O . SER A 1 100 ? -3.279 6.158 -4.296 1.00 96.06 100 SER A O 1
ATOM 810 N N . ASP A 1 101 ? -3.371 8.343 -4.893 1.00 94.38 101 ASP A N 1
ATOM 811 C CA . ASP A 1 101 ? -3.154 8.176 -6.333 1.00 94.38 101 ASP A CA 1
ATOM 812 C C . ASP A 1 101 ? -1.781 8.738 -6.766 1.00 94.38 101 ASP A C 1
ATOM 814 O O . ASP A 1 101 ? -1.371 8.602 -7.914 1.00 94.38 101 ASP A O 1
ATOM 818 N N . GLU A 1 102 ? -1.037 9.340 -5.835 1.00 86.44 102 GLU A N 1
ATOM 819 C CA . GLU A 1 102 ? 0.264 9.955 -6.088 1.00 86.44 102 GLU A CA 1
ATOM 820 C C . GLU A 1 102 ? 1.375 9.050 -5.558 1.00 86.44 102 GLU A C 1
ATOM 822 O O . GLU A 1 102 ? 1.632 8.975 -4.355 1.00 86.44 102 GLU A O 1
ATOM 827 N N . TRP A 1 103 ? 2.029 8.339 -6.475 1.00 87.12 103 TRP A N 1
ATOM 828 C CA . TRP A 1 103 ? 3.144 7.449 -6.169 1.00 87.12 103 TRP A CA 1
ATOM 829 C C . TRP A 1 103 ? 4.333 7.795 -7.069 1.00 87.12 103 TRP A C 1
ATOM 831 O O . TRP A 1 103 ? 4.260 7.681 -8.293 1.00 87.12 103 TRP A O 1
ATOM 841 N N . GLY A 1 104 ? 5.433 8.248 -6.465 1.00 83.56 104 GLY A N 1
ATOM 842 C CA . GLY A 1 104 ? 6.677 8.545 -7.175 1.00 83.56 104 GLY A CA 1
ATOM 843 C C . GLY A 1 104 ? 7.421 7.283 -7.628 1.00 83.56 104 GLY A C 1
ATOM 844 O O . GLY A 1 104 ? 7.188 6.178 -7.134 1.00 83.56 104 GLY A O 1
ATOM 845 N N . GLN A 1 105 ? 8.372 7.436 -8.556 1.00 83.38 105 GLN A N 1
ATOM 846 C CA . GLN A 1 105 ? 9.258 6.331 -8.976 1.00 83.38 105 GLN A CA 1
ATOM 847 C C . GLN A 1 105 ? 10.262 5.912 -7.889 1.00 83.38 105 GLN A C 1
ATOM 849 O O . GLN A 1 105 ? 10.916 4.873 -7.981 1.00 83.38 105 GLN A O 1
ATOM 854 N N . ASP A 1 106 ? 10.403 6.730 -6.855 1.00 85.50 106 ASP A N 1
ATOM 855 C CA . ASP A 1 106 ? 11.248 6.516 -5.692 1.00 85.50 106 ASP A CA 1
ATOM 856 C C . ASP A 1 106 ? 10.559 5.711 -4.582 1.00 85.50 106 ASP A C 1
ATOM 858 O O . ASP A 1 106 ? 11.193 5.428 -3.569 1.00 85.50 106 ASP A O 1
ATOM 862 N N . ILE A 1 107 ? 9.317 5.251 -4.783 1.00 87.56 107 ILE A N 1
ATOM 863 C CA . ILE A 1 107 ? 8.568 4.439 -3.809 1.00 87.56 107 ILE A CA 1
ATOM 864 C C . ILE A 1 107 ? 9.343 3.204 -3.308 1.00 87.56 107 ILE A C 1
ATOM 866 O O . ILE A 1 107 ? 9.203 2.792 -2.161 1.00 87.56 107 ILE A O 1
ATOM 870 N N . PHE A 1 108 ? 10.208 2.623 -4.144 1.00 87.25 108 PHE A N 1
ATOM 871 C CA . PHE A 1 108 ? 11.056 1.478 -3.784 1.00 87.25 108 PHE A CA 1
ATOM 872 C C . PHE A 1 108 ? 12.433 1.881 -3.251 1.00 87.25 108 PHE A C 1
ATOM 874 O O . PHE A 1 108 ? 13.348 1.059 -3.232 1.00 87.25 108 PHE A O 1
ATOM 881 N N . ARG A 1 109 ? 12.629 3.154 -2.910 1.00 86.69 109 ARG A N 1
ATOM 882 C CA . ARG A 1 109 ? 13.923 3.733 -2.520 1.00 86.69 109 ARG A CA 1
ATOM 883 C C . ARG A 1 109 ? 13.823 4.632 -1.300 1.00 86.69 109 ARG A C 1
ATOM 885 O O . ARG A 1 109 ? 14.818 4.764 -0.595 1.00 86.69 109 ARG A O 1
ATOM 892 N N . VAL A 1 110 ? 12.661 5.235 -1.065 1.00 87.38 110 VAL A N 1
ATOM 893 C CA . VAL A 1 110 ? 12.435 6.148 0.054 1.00 87.38 110 VAL A CA 1
ATOM 894 C C . VAL A 1 110 ? 11.229 5.717 0.875 1.00 87.38 110 VAL A C 1
ATOM 896 O O . VAL A 1 110 ? 10.259 5.153 0.361 1.00 87.38 110 VAL A O 1
ATOM 899 N N . GLU A 1 111 ? 11.311 5.981 2.172 1.00 87.69 111 GLU A N 1
ATOM 900 C CA . GLU A 1 111 ? 10.234 5.715 3.114 1.00 87.69 111 GLU A CA 1
ATOM 901 C C . GLU A 1 111 ? 9.008 6.578 2.789 1.00 87.69 111 GLU A C 1
ATOM 903 O O . GLU A 1 111 ? 9.126 7.770 2.507 1.00 87.69 111 GLU A O 1
ATOM 908 N N . GLN A 1 112 ? 7.824 5.967 2.836 1.00 88.88 112 GLN A N 1
ATOM 909 C CA . GLN A 1 112 ? 6.561 6.634 2.535 1.00 88.88 112 GLN A CA 1
ATOM 910 C C . GLN A 1 112 ? 5.774 6.871 3.823 1.00 88.88 112 GLN A C 1
ATOM 912 O O . GLN A 1 112 ? 5.494 5.927 4.563 1.00 88.88 112 GLN A O 1
ATOM 917 N N . LYS A 1 113 ? 5.362 8.119 4.068 1.00 89.69 113 LYS A N 1
ATOM 918 C CA . LYS A 1 113 ? 4.479 8.469 5.189 1.00 89.69 113 LYS A CA 1
ATOM 919 C C . LYS A 1 113 ? 3.020 8.442 4.731 1.00 89.69 113 LYS A C 1
ATOM 921 O O . LYS A 1 113 ? 2.660 9.106 3.764 1.00 89.69 113 LYS A O 1
ATOM 926 N N . ALA A 1 114 ? 2.164 7.728 5.459 1.00 91.25 114 ALA A N 1
ATOM 927 C CA . ALA A 1 114 ? 0.718 7.724 5.240 1.00 91.25 114 ALA A CA 1
ATOM 928 C C . ALA A 1 114 ? -0.008 8.161 6.518 1.00 91.25 114 ALA A C 1
ATOM 930 O O . ALA A 1 114 ? 0.238 7.618 7.593 1.00 91.25 114 ALA A O 1
ATOM 931 N N . ARG A 1 115 ? -0.925 9.128 6.401 1.00 93.19 115 ARG A N 1
ATOM 932 C CA . ARG A 1 115 ? -1.813 9.546 7.496 1.00 93.19 115 ARG A CA 1
ATOM 933 C C . ARG A 1 115 ? -3.154 8.846 7.346 1.00 93.19 115 ARG A C 1
ATOM 935 O O . ARG A 1 115 ? -3.830 9.031 6.337 1.00 93.19 115 ARG A O 1
ATOM 942 N N . LEU A 1 116 ? -3.512 8.025 8.326 1.00 94.44 116 LEU A N 1
ATOM 943 C CA . LEU A 1 116 ? -4.734 7.228 8.316 1.00 94.44 116 LEU A CA 1
ATOM 944 C C . LEU A 1 116 ? -5.679 7.693 9.433 1.00 94.44 116 LEU A C 1
ATOM 946 O O . LEU A 1 116 ? -5.205 8.103 10.492 1.00 94.44 116 LEU A O 1
ATOM 950 N N . PRO A 1 117 ? -7.003 7.573 9.242 1.00 96.19 117 PRO A N 1
ATOM 951 C CA . PRO A 1 117 ? -7.968 7.810 10.309 1.00 96.19 117 PRO A CA 1
ATOM 952 C C . PRO A 1 117 ? -7.837 6.760 11.418 1.00 96.19 117 PRO A C 1
ATOM 954 O O . PRO A 1 117 ? -7.724 5.562 11.141 1.00 96.19 117 PRO A O 1
ATOM 957 N N . VAL A 1 118 ? -7.914 7.192 12.680 1.00 96.12 118 VAL A N 1
ATOM 958 C CA . VAL A 1 118 ? -7.784 6.326 13.871 1.00 96.12 118 VAL A CA 1
ATOM 959 C C . VAL A 1 118 ? -8.846 5.220 13.883 1.00 96.12 118 VAL A C 1
ATOM 961 O O . VAL A 1 118 ? -8.610 4.112 14.367 1.00 96.12 118 VAL A O 1
ATOM 964 N N . GLU A 1 119 ? -10.011 5.470 13.287 1.00 95.69 119 GLU A N 1
ATOM 965 C CA . GLU A 1 119 ? -11.110 4.514 13.155 1.00 95.69 119 GLU A CA 1
ATOM 966 C C . GLU A 1 119 ? -10.712 3.247 12.389 1.00 95.69 119 GLU A C 1
ATOM 968 O O . GLU A 1 119 ? -11.384 2.225 12.539 1.00 95.69 119 GLU A O 1
ATOM 973 N N . ILE A 1 120 ? -9.636 3.269 11.592 1.00 96.00 120 ILE A N 1
ATOM 974 C CA . ILE A 1 120 ? -9.158 2.066 10.905 1.00 96.00 120 ILE A CA 1
ATOM 975 C C . ILE A 1 120 ? -8.730 0.977 11.898 1.00 96.00 120 ILE A C 1
ATOM 977 O O . ILE A 1 120 ? -8.921 -0.204 11.625 1.00 96.00 120 ILE A O 1
ATOM 981 N N . LEU A 1 121 ? -8.252 1.362 13.087 1.00 94.38 121 LEU A N 1
ATOM 982 C CA . LEU A 1 121 ? -7.856 0.436 14.153 1.00 94.38 121 LEU A CA 1
ATOM 983 C C . LEU A 1 121 ? -9.051 -0.303 14.773 1.00 94.38 121 LEU A C 1
ATOM 985 O O . LEU A 1 121 ? -8.873 -1.337 15.409 1.00 94.38 121 LEU A O 1
ATOM 989 N N . LYS A 1 122 ? -10.275 0.207 14.578 1.00 95.38 122 LYS A N 1
ATOM 990 C CA . LYS A 1 122 ? -11.518 -0.439 15.026 1.00 95.38 122 LYS A CA 1
ATOM 991 C C . LYS A 1 122 ? -12.022 -1.489 14.029 1.00 95.38 122 LYS A C 1
ATOM 993 O O . LYS A 1 122 ? -12.962 -2.213 14.341 1.00 95.38 122 LYS A O 1
ATOM 998 N N . CYS A 1 123 ? -11.442 -1.556 12.828 1.00 95.56 123 CYS A N 1
ATOM 999 C CA . CYS A 1 123 ? -11.854 -2.495 11.789 1.00 95.56 123 CYS A CA 1
ATOM 1000 C C . CYS A 1 123 ? -11.308 -3.900 12.110 1.00 95.56 123 CYS A C 1
ATOM 1002 O O . CYS A 1 123 ? -10.090 -4.048 12.221 1.00 95.56 123 CYS A O 1
ATOM 1004 N N . PRO A 1 124 ? -12.146 -4.952 12.193 1.00 93.94 124 PRO A N 1
ATOM 1005 C CA . PRO A 1 124 ? -11.669 -6.321 12.441 1.00 93.94 124 PRO A CA 1
ATOM 1006 C C . PRO A 1 124 ? -10.715 -6.8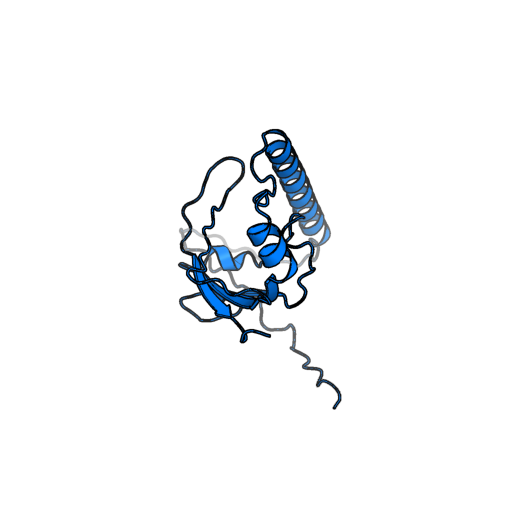40 11.357 1.00 93.94 124 PRO A C 1
ATOM 1008 O O . PRO A 1 124 ? -9.846 -7.677 11.613 1.00 93.94 124 PRO A O 1
ATOM 1011 N N . ALA A 1 125 ? -10.881 -6.338 10.134 1.00 96.00 125 ALA A N 1
ATOM 1012 C CA . ALA A 1 125 ? -9.948 -6.505 9.035 1.00 96.00 125 ALA A CA 1
ATOM 1013 C C . ALA A 1 125 ? -9.981 -5.278 8.118 1.00 96.00 125 ALA A C 1
ATOM 1015 O O . ALA A 1 125 ? -10.998 -4.589 7.993 1.00 96.00 125 ALA A O 1
ATOM 1016 N N . VAL A 1 126 ? -8.865 -5.040 7.434 1.00 96.75 126 VAL A N 1
ATOM 1017 C CA . VAL A 1 126 ? -8.746 -3.996 6.412 1.00 96.75 126 VAL A CA 1
ATOM 1018 C C . VAL A 1 126 ? -8.553 -4.666 5.059 1.00 96.75 126 VAL A C 1
ATOM 1020 O O . VAL A 1 126 ? -7.710 -5.553 4.900 1.00 96.75 126 VAL A O 1
ATOM 1023 N N . SER A 1 127 ? -9.340 -4.243 4.075 1.00 97.19 127 SER A N 1
ATOM 1024 C CA . SER A 1 127 ? -9.112 -4.577 2.675 1.00 97.19 127 SER A CA 1
ATOM 1025 C C . SER A 1 127 ? -8.236 -3.501 2.051 1.00 97.19 127 SER A C 1
ATOM 1027 O O . SER A 1 127 ? -8.537 -2.318 2.182 1.00 97.19 127 SER A O 1
ATOM 1029 N N . ARG A 1 128 ? -7.158 -3.901 1.380 1.00 97.19 128 ARG A N 1
ATOM 1030 C CA . ARG A 1 128 ? -6.281 -3.006 0.628 1.00 97.19 128 ARG A CA 1
ATOM 1031 C C . ARG A 1 128 ? -6.320 -3.376 -0.842 1.00 97.19 128 ARG A C 1
ATOM 1033 O O . ARG A 1 128 ? -6.098 -4.535 -1.181 1.00 97.19 128 ARG A O 1
ATOM 1040 N N . GLU A 1 129 ? -6.533 -2.402 -1.709 1.00 97.06 129 GLU A N 1
ATOM 1041 C CA . GLU A 1 129 ? -6.385 -2.576 -3.150 1.00 97.06 129 GLU A CA 1
ATOM 1042 C C . GLU A 1 129 ? -5.171 -1.786 -3.631 1.00 97.06 129 GLU A C 1
ATOM 1044 O O . GLU A 1 129 ? -5.031 -0.612 -3.299 1.00 97.06 129 GLU A O 1
ATOM 1049 N N . ILE A 1 130 ? -4.291 -2.448 -4.383 1.00 95.38 130 ILE A N 1
ATOM 1050 C CA . ILE A 1 130 ? -3.134 -1.832 -5.036 1.00 95.38 130 ILE A CA 1
ATOM 1051 C C . ILE A 1 130 ? -3.300 -2.032 -6.533 1.00 95.38 130 ILE A C 1
ATOM 1053 O O . ILE A 1 130 ? -3.338 -3.173 -7.005 1.00 95.38 130 ILE A O 1
ATOM 1057 N N . ASN A 1 131 ? -3.374 -0.931 -7.266 1.00 95.19 131 ASN A N 1
ATOM 1058 C CA . ASN A 1 131 ? -3.307 -0.934 -8.713 1.00 95.19 131 ASN A CA 1
ATOM 1059 C C . ASN A 1 131 ? -1.902 -0.530 -9.148 1.00 95.19 131 ASN A C 1
ATOM 1061 O O . ASN A 1 131 ? -1.365 0.468 -8.668 1.00 95.19 131 ASN A O 1
ATOM 1065 N N . PHE A 1 132 ? -1.303 -1.311 -10.035 1.00 94.62 132 PHE A N 1
ATOM 1066 C CA . PHE A 1 132 ? 0.060 -1.092 -10.495 1.00 94.62 132 PHE A CA 1
ATOM 1067 C C . PHE A 1 132 ? 0.209 -1.471 -11.968 1.00 94.62 132 PHE A C 1
ATOM 1069 O O . PHE A 1 132 ? -0.622 -2.187 -12.527 1.00 94.62 132 PHE A O 1
ATOM 1076 N N . SER A 1 133 ? 1.280 -0.997 -12.584 1.00 93.25 133 SER A N 1
ATOM 1077 C CA . SER A 1 133 ? 1.699 -1.354 -13.938 1.00 93.25 133 SER A CA 1
ATOM 1078 C C . SER A 1 133 ? 3.128 -1.885 -13.889 1.00 93.25 133 SER A C 1
ATOM 1080 O O . SER A 1 133 ? 3.889 -1.526 -12.989 1.00 93.25 133 SER A O 1
ATOM 1082 N N . SER A 1 134 ? 3.505 -2.747 -14.833 1.00 93.06 134 SER A N 1
ATOM 1083 C CA . SER A 1 134 ? 4.890 -3.196 -14.981 1.00 93.06 134 SER A CA 1
ATOM 1084 C C . SER A 1 134 ? 5.286 -3.270 -16.450 1.00 93.06 134 SER A C 1
ATOM 1086 O O . SER A 1 134 ? 4.543 -3.823 -17.255 1.00 93.06 134 SER A O 1
ATOM 1088 N N . ALA A 1 135 ? 6.458 -2.726 -16.779 1.00 93.81 135 ALA A N 1
ATOM 1089 C CA . ALA A 1 135 ? 7.069 -2.869 -18.104 1.00 93.81 135 ALA A CA 1
ATOM 1090 C C . ALA A 1 135 ? 7.721 -4.248 -18.319 1.00 93.81 135 ALA A C 1
ATOM 1092 O O . ALA A 1 135 ? 7.970 -4.657 -19.445 1.00 93.81 135 ALA A O 1
ATOM 1093 N N . GLU A 1 136 ? 8.040 -4.961 -17.238 1.00 93.81 136 GLU A N 1
ATOM 1094 C CA . GLU A 1 136 ? 8.683 -6.272 -17.300 1.00 93.81 136 GLU A CA 1
ATOM 1095 C C . GLU A 1 136 ? 7.675 -7.347 -16.885 1.00 93.81 136 GLU A C 1
ATOM 1097 O O . GLU A 1 136 ? 6.874 -7.152 -15.969 1.00 93.81 136 GLU A O 1
ATOM 1102 N N . GLU A 1 137 ? 7.734 -8.519 -17.512 1.00 92.06 137 GLU A N 1
ATOM 1103 C CA . GLU A 1 137 ? 6.899 -9.645 -17.102 1.00 92.06 137 GLU A CA 1
ATOM 1104 C C . GLU A 1 137 ? 7.361 -10.223 -15.751 1.00 92.06 137 GLU A C 1
ATOM 1106 O O . GLU A 1 137 ? 8.550 -10.474 -15.523 1.00 92.06 137 GLU A O 1
ATOM 1111 N N . ILE A 1 138 ? 6.406 -10.482 -14.848 1.00 90.88 138 ILE A N 1
ATOM 1112 C CA . ILE A 1 138 ? 6.658 -11.067 -13.525 1.00 90.88 138 ILE A CA 1
ATOM 1113 C C . ILE A 1 138 ? 5.769 -12.300 -13.328 1.00 90.88 138 ILE A C 1
ATOM 1115 O O . ILE A 1 138 ? 4.609 -12.205 -12.933 1.00 90.88 138 ILE A O 1
ATOM 1119 N N . THR A 1 139 ? 6.329 -13.490 -13.537 1.00 87.69 139 THR A N 1
ATOM 1120 C CA . THR A 1 139 ? 5.562 -14.751 -13.599 1.00 87.69 139 THR A CA 1
ATOM 1121 C C . THR A 1 139 ? 5.033 -15.263 -12.251 1.00 87.69 139 THR A C 1
ATOM 1123 O O . THR A 1 139 ? 4.208 -16.174 -12.221 1.00 87.69 139 THR A O 1
ATOM 1126 N N . LYS A 1 140 ? 5.474 -14.694 -11.117 1.00 88.69 140 LYS A N 1
ATOM 1127 C CA . LYS A 1 140 ? 5.025 -15.052 -9.752 1.00 88.69 140 LYS A CA 1
ATOM 1128 C C . LYS A 1 140 ? 5.016 -13.841 -8.819 1.00 88.69 140 LYS A C 1
ATOM 1130 O O . LYS A 1 140 ? 5.654 -13.852 -7.763 1.00 88.69 140 LYS A O 1
ATOM 1135 N N . PHE A 1 141 ? 4.343 -12.772 -9.235 1.00 89.94 141 PHE A N 1
ATOM 1136 C CA . PHE A 1 141 ? 4.274 -11.555 -8.434 1.00 89.94 141 PHE A CA 1
ATOM 1137 C C . PHE A 1 141 ? 3.640 -11.834 -7.062 1.00 89.94 141 PHE A C 1
ATOM 1139 O O . PHE A 1 141 ? 2.533 -12.365 -6.965 1.00 89.94 141 PHE A O 1
ATOM 1146 N N . ARG A 1 142 ? 4.366 -11.492 -5.995 1.00 90.12 142 ARG A N 1
ATOM 1147 C CA . ARG A 1 142 ? 3.938 -11.672 -4.605 1.00 90.12 142 ARG A CA 1
ATOM 1148 C C . ARG A 1 142 ? 4.374 -10.484 -3.763 1.00 90.12 142 ARG A C 1
ATOM 1150 O O . ARG A 1 142 ? 5.428 -9.905 -4.010 1.00 90.12 142 ARG A O 1
ATOM 1157 N N . LEU A 1 143 ? 3.587 -10.185 -2.737 1.00 90.44 143 LEU A N 1
ATOM 1158 C CA . LEU A 1 143 ? 3.895 -9.168 -1.740 1.00 90.44 143 LEU A CA 1
ATOM 1159 C C . LEU A 1 143 ? 3.930 -9.828 -0.361 1.00 90.44 143 LEU A C 1
ATOM 1161 O O . LEU A 1 143 ? 2.936 -10.403 0.077 1.00 90.44 143 LEU A O 1
ATOM 1165 N N . GLU A 1 144 ? 5.072 -9.742 0.315 1.00 89.75 144 GLU A N 1
ATOM 1166 C CA . GLU A 1 144 ? 5.200 -10.070 1.735 1.00 89.75 144 GLU A CA 1
ATOM 1167 C C . GLU A 1 144 ? 5.222 -8.757 2.518 1.00 89.75 144 GLU A C 1
ATOM 1169 O O . GLU A 1 144 ? 5.945 -7.833 2.153 1.00 89.75 144 GLU A O 1
ATOM 1174 N N . GLN A 1 145 ? 4.422 -8.658 3.580 1.00 87.25 145 GLN A N 1
ATOM 1175 C CA . GLN A 1 145 ? 4.358 -7.460 4.410 1.00 87.25 145 GLN A CA 1
ATOM 1176 C C . GLN A 1 145 ? 4.521 -7.817 5.878 1.00 87.25 145 GLN A C 1
ATOM 1178 O O . GLN A 1 145 ? 3.887 -8.743 6.383 1.00 87.25 145 GLN A O 1
ATOM 1183 N N . ARG A 1 146 ? 5.332 -7.015 6.562 1.00 86.31 146 ARG A N 1
ATOM 1184 C CA . ARG A 1 146 ? 5.509 -7.047 8.010 1.00 86.31 146 ARG A CA 1
ATOM 1185 C C . ARG A 1 146 ? 5.089 -5.698 8.567 1.00 86.31 146 ARG A C 1
ATOM 1187 O O . ARG A 1 146 ? 5.364 -4.669 7.956 1.00 86.31 146 ARG A O 1
ATOM 1194 N N . VAL A 1 147 ? 4.374 -5.723 9.683 1.00 87.31 147 VAL A N 1
ATOM 1195 C CA . VAL A 1 147 ? 3.944 -4.520 10.395 1.00 87.31 147 VAL A CA 1
ATOM 1196 C C . VAL A 1 147 ? 4.674 -4.504 11.720 1.00 87.31 147 VAL A C 1
ATOM 1198 O O . VAL A 1 147 ? 4.673 -5.510 12.424 1.00 87.31 147 VAL A O 1
ATOM 1201 N N . PHE A 1 148 ? 5.299 -3.379 12.032 1.00 84.06 148 PHE A N 1
ATOM 1202 C CA . PHE A 1 148 ? 6.035 -3.177 13.269 1.00 84.06 148 PHE A CA 1
ATOM 1203 C C . PHE A 1 148 ? 5.369 -2.058 14.062 1.00 84.06 148 PHE A C 1
ATOM 1205 O O . PHE A 1 148 ? 4.891 -1.083 13.481 1.00 84.06 148 PHE A O 1
ATOM 1212 N N . LEU A 1 149 ? 5.318 -2.224 15.379 1.00 85.00 149 LEU A N 1
ATOM 1213 C CA . LEU A 1 149 ? 5.011 -1.160 16.325 1.00 85.00 149 LEU A CA 1
ATOM 1214 C C . LEU A 1 149 ? 6.198 -1.064 17.277 1.00 85.00 149 LEU A C 1
ATOM 1216 O O . LEU A 1 149 ? 6.482 -2.028 17.994 1.00 85.00 149 LEU A O 1
ATOM 1220 N N . ALA A 1 150 ? 6.904 0.067 17.225 1.00 81.06 150 ALA A N 1
ATOM 1221 C CA . ALA A 1 150 ? 8.262 0.186 17.748 1.00 81.06 150 ALA A CA 1
ATOM 1222 C C . ALA A 1 150 ? 9.134 -0.969 17.205 1.00 81.06 150 ALA A C 1
ATOM 1224 O O . ALA A 1 150 ? 9.305 -1.096 15.994 1.00 81.06 150 ALA A O 1
ATOM 1225 N N . GLU A 1 151 ? 9.608 -1.867 18.065 1.00 74.62 151 GLU A N 1
ATOM 1226 C CA . GLU A 1 151 ? 10.472 -2.997 17.685 1.00 74.62 151 GLU A CA 1
ATOM 1227 C C . GLU A 1 151 ? 9.718 -4.329 17.535 1.00 74.62 151 GLU A C 1
ATOM 1229 O O . GLU A 1 151 ? 10.285 -5.339 17.111 1.00 74.62 151 GLU A O 1
ATOM 1234 N N . ALA A 1 152 ? 8.424 -4.362 17.867 1.00 75.12 152 ALA A N 1
ATOM 1235 C CA . ALA A 1 152 ? 7.647 -5.592 17.893 1.00 75.12 152 ALA A CA 1
ATOM 1236 C C . ALA A 1 152 ? 6.897 -5.814 16.575 1.00 75.12 152 ALA A C 1
ATOM 1238 O O . ALA A 1 152 ? 6.091 -4.987 16.139 1.00 75.12 152 ALA A O 1
ATOM 1239 N N . ALA A 1 153 ? 7.115 -6.976 15.956 1.00 79.81 153 ALA A N 1
ATOM 1240 C CA . ALA A 1 153 ? 6.327 -7.399 14.807 1.00 79.81 153 ALA A CA 1
ATOM 1241 C C . ALA A 1 153 ? 4.885 -7.720 15.238 1.00 79.81 153 ALA A C 1
ATOM 1243 O O . ALA A 1 153 ? 4.644 -8.582 16.085 1.00 79.81 153 ALA A O 1
ATOM 1244 N N . LEU A 1 154 ? 3.917 -7.053 14.614 1.00 84.31 154 LEU A N 1
ATOM 1245 C CA . LEU A 1 154 ? 2.495 -7.265 14.834 1.00 84.31 154 LEU A CA 1
ATOM 1246 C C . LEU A 1 154 ? 1.906 -8.194 13.776 1.00 84.31 154 LEU A C 1
ATOM 1248 O O . LEU A 1 154 ? 2.120 -8.043 12.570 1.00 84.31 154 LEU A O 1
ATOM 1252 N N . LYS A 1 155 ? 1.063 -9.120 14.232 1.00 84.06 155 LYS A N 1
ATOM 1253 C CA . LYS A 1 155 ? 0.213 -9.911 13.347 1.00 84.06 155 LYS A CA 1
ATOM 1254 C C . LYS A 1 155 ? -1.073 -9.141 13.069 1.00 84.06 155 LYS A C 1
ATOM 1256 O O . LYS A 1 155 ? -1.975 -9.112 13.899 1.00 84.06 155 LYS A O 1
ATOM 1261 N N . VAL A 1 156 ? -1.165 -8.556 11.880 1.00 84.62 156 VAL A N 1
ATOM 1262 C CA . VAL A 1 156 ? -2.378 -7.879 11.404 1.00 84.62 156 VAL A CA 1
ATOM 1263 C C . VAL A 1 156 ? -3.084 -8.708 10.334 1.00 84.62 156 VAL A C 1
ATOM 1265 O O . VAL A 1 156 ? -2.451 -9.447 9.578 1.00 84.62 156 VAL A O 1
ATOM 1268 N N . ARG A 1 157 ? -4.410 -8.575 10.241 1.00 86.50 157 ARG A N 1
ATOM 1269 C CA . ARG A 1 157 ? -5.197 -9.158 9.149 1.00 86.50 157 ARG A CA 1
ATOM 1270 C C . ARG A 1 157 ? -5.423 -8.102 8.067 1.00 86.50 157 ARG A C 1
ATOM 1272 O O . ARG A 1 157 ? -6.361 -7.312 8.146 1.00 86.50 157 ARG A O 1
ATOM 1279 N N . LEU A 1 158 ? -4.555 -8.114 7.056 1.00 87.62 158 LEU A N 1
ATOM 1280 C CA . LEU A 1 158 ? -4.648 -7.241 5.887 1.00 87.62 158 LEU A CA 1
ATOM 1281 C C . LEU A 1 158 ? -4.964 -8.065 4.634 1.00 87.62 158 LEU A C 1
ATOM 1283 O O . LEU A 1 158 ? -4.128 -8.830 4.154 1.00 87.62 158 LEU A O 1
ATOM 1287 N N . CYS A 1 159 ? -6.160 -7.891 4.079 1.00 88.00 159 CYS A N 1
ATOM 1288 C CA . CYS A 1 159 ? -6.565 -8.551 2.840 1.00 88.00 159 CYS A CA 1
ATOM 1289 C C . CYS A 1 159 ? -6.153 -7.688 1.646 1.00 88.00 159 CYS A C 1
ATOM 1291 O O . CYS A 1 159 ? -6.836 -6.720 1.319 1.00 88.00 159 CYS A O 1
ATOM 1293 N N . SER A 1 160 ? -5.035 -8.028 1.000 1.00 90.81 160 SER A N 1
ATOM 1294 C CA . SER A 1 160 ? -4.533 -7.277 -0.157 1.00 90.81 160 SER A CA 1
ATOM 1295 C C . SER A 1 160 ? -5.025 -7.869 -1.475 1.00 90.81 160 SER A C 1
ATOM 1297 O O . SER A 1 160 ? -4.835 -9.054 -1.737 1.00 90.81 160 SER A O 1
ATOM 1299 N N . ARG A 1 161 ? -5.611 -7.025 -2.323 1.00 92.75 161 ARG A N 1
ATOM 1300 C CA . ARG A 1 161 ? -5.923 -7.311 -3.722 1.00 92.75 161 ARG A CA 1
ATOM 1301 C C . ARG A 1 161 ? -4.940 -6.548 -4.604 1.00 92.75 161 ARG A C 1
ATOM 1303 O O . ARG A 1 161 ? -4.862 -5.325 -4.537 1.00 92.75 161 ARG A O 1
ATOM 1310 N N . LEU A 1 162 ? -4.200 -7.284 -5.422 1.00 92.19 162 LEU A N 1
ATOM 1311 C CA . LEU A 1 162 ? -3.223 -6.750 -6.364 1.00 92.19 162 LEU A CA 1
ATOM 1312 C C . LEU A 1 162 ? -3.865 -6.739 -7.757 1.00 92.19 162 LEU A C 1
ATOM 1314 O O . LEU A 1 162 ? -4.333 -7.780 -8.216 1.00 92.19 162 LEU A O 1
ATOM 1318 N N . ARG A 1 163 ? -3.918 -5.575 -8.410 1.00 91.88 163 ARG A N 1
ATOM 1319 C CA . ARG A 1 163 ? -4.415 -5.426 -9.783 1.00 91.88 163 ARG A CA 1
ATOM 1320 C C . ARG A 1 163 ? -3.309 -4.876 -10.670 1.00 91.88 163 ARG A C 1
ATOM 1322 O O . ARG A 1 163 ? -2.845 -3.764 -10.443 1.00 91.88 163 ARG A O 1
ATOM 1329 N N . MET A 1 164 ? -2.925 -5.652 -11.677 1.00 88.69 164 MET A N 1
ATOM 1330 C CA . MET A 1 164 ? -1.980 -5.215 -12.697 1.00 88.69 164 MET A CA 1
ATOM 1331 C C . MET A 1 164 ? -2.757 -4.683 -13.901 1.00 88.69 164 MET A C 1
ATOM 1333 O O . MET A 1 164 ? -3.583 -5.406 -14.460 1.00 88.69 164 MET A O 1
ATOM 1337 N N . ASN A 1 165 ? -2.503 -3.438 -14.295 1.00 81.81 165 ASN A N 1
ATOM 1338 C CA . ASN A 1 165 ? -2.899 -2.953 -15.614 1.00 81.81 165 ASN A CA 1
ATOM 1339 C C . ASN A 1 165 ? -1.916 -3.550 -16.634 1.00 81.81 165 ASN A C 1
ATOM 1341 O O . ASN A 1 165 ? -0.741 -3.699 -16.309 1.00 81.81 165 ASN A O 1
ATOM 1345 N N . GLY A 1 166 ? -2.415 -3.970 -17.802 1.00 63.34 166 GLY A N 1
ATOM 1346 C CA . GLY A 1 166 ? -1.705 -4.837 -18.755 1.00 63.34 166 GLY A CA 1
ATOM 1347 C C . GLY A 1 166 ? -0.260 -4.436 -19.092 1.00 63.34 166 GLY A C 1
ATOM 1348 O O . GLY A 1 166 ? 0.145 -3.291 -18.910 1.00 63.34 166 GLY A O 1
ATOM 1349 N N . LEU A 1 167 ? 0.506 -5.412 -19.591 1.00 56.03 167 LEU A N 1
ATOM 1350 C CA . LEU A 1 167 ? 1.884 -5.233 -20.062 1.00 56.03 167 LEU A CA 1
ATOM 1351 C C . LEU A 1 167 ? 1.926 -4.165 -21.168 1.00 56.03 167 LEU A C 1
ATOM 1353 O O . LEU A 1 167 ? 1.181 -4.279 -22.145 1.00 56.03 167 LEU A O 1
ATOM 1357 N N . HIS A 1 168 ? 2.776 -3.152 -21.000 1.00 48.47 168 HIS A N 1
ATOM 1358 C CA . HIS A 1 168 ? 3.147 -2.211 -22.059 1.00 48.47 168 HIS A CA 1
ATOM 1359 C C . HIS A 1 168 ? 4.470 -2.624 -22.690 1.00 48.47 168 HIS A C 1
ATOM 1361 O O . HIS A 1 168 ? 5.403 -2.932 -21.916 1.00 48.47 168 HIS A O 1
#

Radius of gyration: 22.49 Å; chains: 1; bounding box: 50×43×64 Å